Protein AF-A0A656PL52-F1 (afdb_monomer_lite)

Sequence (92 aa):
MSRRDTMPKVTLKEFVRQMRAQSIRQISVESCSDTPGGIHTPSRVEEYSIEDDSIKNLSSEMMEEIYEGMRFRRSQVSLVRQVGGTLEVKVG

pLDDT: mean 84.51, std 15.91, range [38.47, 97.12]

Foldseek 3Di:
DDDPPPDLPDDPVNLVVLLVVVLAFKEWEFEFDDDPPDDGDRPDIDMAGPVVRRSVVPDSLNSSQVVCVSVVHDHQKDFDDADPNYTYIYHD

Structure (mmCIF, N/CA/C/O backbone):
data_AF-A0A656PL52-F1
#
_entry.id   AF-A0A656PL52-F1
#
loop_
_atom_site.group_PDB
_atom_site.id
_atom_site.type_symbol
_atom_site.label_atom_id
_atom_site.label_alt_id
_atom_site.label_comp_id
_atom_site.label_asym_id
_atom_site.label_entity_id
_atom_site.label_seq_id
_atom_site.pdbx_PDB_ins_code
_atom_site.Cartn_x
_atom_site.Cartn_y
_atom_site.Cartn_z
_atom_site.occupancy
_atom_site.B_iso_or_equiv
_atom_site.auth_seq_id
_atom_site.auth_comp_id
_atom_site.auth_asym_id
_atom_site.auth_atom_id
_atom_site.pdbx_PDB_model_num
ATOM 1 N N . MET A 1 1 ? 21.860 23.041 2.311 1.00 38.47 1 MET A N 1
ATOM 2 C CA . MET A 1 1 ? 20.645 22.444 1.713 1.00 38.47 1 MET A CA 1
ATOM 3 C C . MET A 1 1 ? 19.986 21.586 2.783 1.00 38.47 1 MET A C 1
ATOM 5 O O . MET A 1 1 ? 20.411 20.456 2.982 1.00 38.47 1 MET A O 1
ATOM 9 N N . SER A 1 2 ? 19.038 22.142 3.544 1.00 42.69 2 SER A N 1
ATOM 10 C CA . SER A 1 2 ? 18.297 21.366 4.547 1.00 42.69 2 SER A CA 1
ATOM 11 C C . SER A 1 2 ? 17.375 20.400 3.819 1.00 42.69 2 SER A C 1
ATOM 13 O O . SER A 1 2 ? 16.404 20.827 3.191 1.00 42.69 2 SER A O 1
ATOM 15 N N . ARG A 1 3 ? 17.712 19.108 3.865 1.00 49.66 3 ARG A N 1
ATOM 16 C CA . ARG A 1 3 ? 16.770 18.035 3.553 1.00 49.66 3 ARG A CA 1
ATOM 17 C C . ARG A 1 3 ? 15.584 18.267 4.479 1.00 49.66 3 ARG A C 1
ATOM 19 O O . ARG A 1 3 ? 15.754 18.290 5.691 1.00 49.66 3 ARG A O 1
ATOM 26 N N . ARG A 1 4 ? 14.419 18.579 3.914 1.00 52.38 4 ARG A N 1
ATOM 27 C CA . ARG A 1 4 ? 13.188 18.532 4.693 1.00 52.38 4 ARG A CA 1
ATOM 28 C C . ARG A 1 4 ? 13.062 17.073 5.097 1.00 52.38 4 ARG A C 1
ATOM 30 O O . ARG A 1 4 ? 12.831 16.243 4.227 1.00 52.38 4 ARG A O 1
ATOM 37 N N . ASP A 1 5 ? 13.267 16.786 6.374 1.00 49.19 5 ASP A N 1
ATOM 38 C CA . ASP A 1 5 ? 12.694 15.621 7.029 1.00 49.19 5 ASP A CA 1
ATOM 39 C C . ASP A 1 5 ? 11.175 15.733 6.850 1.00 49.19 5 ASP A C 1
ATOM 41 O O . ASP A 1 5 ? 10.457 16.303 7.673 1.00 49.19 5 ASP A O 1
ATOM 45 N N . THR A 1 6 ? 10.675 15.327 5.683 1.00 56.38 6 THR A N 1
ATOM 46 C CA . THR A 1 6 ? 9.247 15.194 5.436 1.00 56.38 6 THR A CA 1
ATOM 47 C C . THR A 1 6 ? 8.799 14.018 6.274 1.00 56.38 6 THR A C 1
ATOM 49 O O . THR A 1 6 ? 8.892 12.872 5.852 1.00 56.38 6 THR A O 1
ATOM 52 N N . MET A 1 7 ? 8.371 14.321 7.501 1.00 56.62 7 MET A N 1
ATOM 53 C CA . MET A 1 7 ? 7.621 13.376 8.311 1.00 56.62 7 MET A CA 1
ATOM 54 C C . MET A 1 7 ? 6.511 12.775 7.441 1.00 56.62 7 MET A C 1
ATOM 56 O O . MET A 1 7 ? 5.850 13.541 6.725 1.00 56.62 7 MET A O 1
ATOM 60 N N . PRO A 1 8 ? 6.295 11.453 7.514 1.00 60.94 8 PRO A N 1
ATOM 61 C CA . PRO A 1 8 ? 5.221 10.801 6.787 1.00 60.94 8 PRO A CA 1
ATOM 62 C C . PRO A 1 8 ? 3.906 11.501 7.112 1.00 60.94 8 PRO A C 1
ATOM 64 O O . PRO A 1 8 ? 3.525 11.600 8.283 1.00 60.94 8 PRO A O 1
ATOM 67 N N . LYS A 1 9 ? 3.227 12.040 6.098 1.00 79.25 9 LYS A N 1
ATOM 68 C CA . LYS A 1 9 ? 1.988 12.810 6.319 1.00 79.25 9 LYS A CA 1
ATOM 69 C C . LYS A 1 9 ? 0.784 11.918 6.588 1.00 79.25 9 LYS A C 1
ATOM 71 O O . LYS A 1 9 ? -0.255 12.416 7.013 1.00 79.25 9 LYS A O 1
ATOM 76 N N . VAL A 1 10 ? 0.918 10.625 6.308 1.00 88.06 10 VAL A N 1
ATOM 77 C CA . VAL A 1 10 ? -0.156 9.639 6.381 1.00 88.06 10 VAL A CA 1
ATOM 78 C C . VAL A 1 10 ? 0.049 8.762 7.603 1.00 88.06 10 VAL A C 1
ATOM 80 O O . VAL A 1 10 ? 1.083 8.116 7.767 1.00 88.06 10 VAL A O 1
ATOM 83 N N . THR A 1 11 ? -0.960 8.710 8.466 1.00 93.38 11 THR A N 1
ATOM 84 C CA . THR A 1 11 ? -0.960 7.774 9.590 1.00 93.38 11 THR A CA 1
ATOM 85 C C . THR A 1 11 ? -1.404 6.381 9.142 1.00 93.38 11 THR A C 1
ATOM 87 O O . THR A 1 11 ? -2.268 6.242 8.272 1.00 93.38 11 THR A O 1
ATOM 90 N N . LEU A 1 12 ? -0.926 5.331 9.823 1.00 94.19 12 LEU A N 1
ATOM 91 C CA . LEU A 1 12 ? -1.406 3.957 9.611 1.00 94.19 12 LEU A CA 1
ATOM 92 C C . LEU A 1 12 ? -2.939 3.862 9.674 1.00 94.19 12 LEU A C 1
ATOM 94 O O . LEU A 1 12 ? -3.567 3.144 8.900 1.00 94.19 12 LEU A O 1
ATOM 98 N N . LYS A 1 13 ? -3.563 4.617 10.584 1.00 95.25 13 LYS A N 1
ATOM 99 C CA . LYS A 1 13 ? -5.021 4.648 10.740 1.00 95.25 13 LYS A CA 1
ATOM 100 C C . LYS A 1 13 ?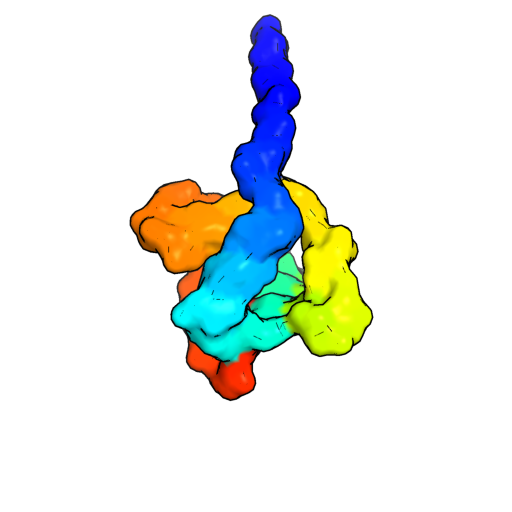 -5.720 5.189 9.490 1.00 95.25 13 LYS A C 1
ATOM 102 O O . LYS A 1 13 ? -6.738 4.636 9.076 1.00 95.25 13 LYS A O 1
ATOM 107 N N . GLU A 1 14 ? -5.207 6.267 8.903 1.00 95.50 14 GLU A N 1
ATOM 108 C CA . GLU A 1 14 ? -5.756 6.838 7.668 1.00 95.50 14 GLU A CA 1
ATOM 109 C C . GLU A 1 14 ? -5.547 5.911 6.479 1.00 95.50 14 GLU A C 1
ATOM 111 O O . GLU A 1 14 ? -6.468 5.735 5.679 1.00 95.50 14 GLU A O 1
ATOM 116 N N . PHE A 1 15 ? -4.382 5.272 6.414 1.00 96.00 15 PHE A N 1
ATOM 117 C CA . PHE A 1 15 ? -4.058 4.297 5.387 1.00 96.00 15 PHE A CA 1
ATOM 118 C C . PHE A 1 15 ? -5.000 3.090 5.418 1.00 96.00 15 PHE A C 1
ATOM 120 O O . PHE A 1 15 ? -5.674 2.801 4.430 1.00 96.00 15 PHE A O 1
ATOM 127 N N . VAL A 1 16 ? -5.152 2.450 6.583 1.00 96.88 16 VAL A N 1
ATOM 128 C CA . VAL A 1 16 ? -6.066 1.310 6.770 1.00 96.88 16 VAL A CA 1
ATOM 129 C C . VAL A 1 16 ? -7.514 1.709 6.480 1.00 96.88 16 VAL A C 1
ATOM 131 O O . VAL A 1 16 ? -8.264 0.933 5.885 1.00 96.88 16 VAL A O 1
ATOM 134 N N . ARG A 1 17 ? -7.927 2.928 6.855 1.00 96.62 17 ARG A N 1
ATOM 135 C CA . ARG A 1 17 ? -9.255 3.450 6.500 1.00 96.62 17 ARG A CA 1
ATOM 136 C C . ARG A 1 17 ? -9.434 3.525 4.980 1.00 96.62 17 ARG A C 1
ATOM 138 O O . ARG A 1 17 ? -10.490 3.129 4.493 1.00 96.62 17 ARG A O 1
ATOM 145 N N . GLN A 1 18 ? -8.428 4.000 4.246 1.00 95.88 18 GLN A N 1
ATOM 146 C CA . GLN A 1 18 ? -8.478 4.100 2.785 1.00 95.88 18 GLN A CA 1
ATOM 147 C C . GLN A 1 18 ? -8.508 2.727 2.109 1.00 95.88 18 GLN A C 1
ATOM 149 O O . GLN A 1 18 ? -9.297 2.528 1.188 1.00 95.88 18 GLN A O 1
ATOM 154 N N . MET A 1 19 ? -7.714 1.770 2.597 1.00 96.31 19 MET A N 1
ATOM 155 C CA . MET A 1 19 ? -7.743 0.389 2.108 1.00 96.31 19 MET A CA 1
ATOM 156 C C . MET A 1 19 ? -9.139 -0.222 2.264 1.00 96.31 19 MET A C 1
ATOM 158 O O . MET A 1 19 ? -9.716 -0.716 1.297 1.00 96.31 19 MET A O 1
ATOM 162 N N . ARG A 1 20 ? -9.739 -0.105 3.457 1.00 96.31 20 ARG A N 1
ATOM 163 C CA . ARG A 1 20 ? -11.101 -0.599 3.720 1.00 96.31 20 ARG A CA 1
ATOM 164 C C . ARG A 1 20 ? -12.145 0.069 2.827 1.00 96.31 20 ARG A C 1
ATOM 166 O O . ARG A 1 20 ? -13.023 -0.620 2.321 1.00 96.31 20 ARG A O 1
ATOM 173 N N . ALA A 1 21 ? -12.035 1.380 2.602 1.00 96.19 21 ALA A N 1
ATOM 174 C CA . ALA A 1 21 ? -12.945 2.116 1.723 1.00 96.19 21 ALA A CA 1
ATOM 175 C C . ALA A 1 21 ? -12.917 1.603 0.270 1.00 96.19 21 ALA A C 1
ATOM 177 O O . ALA A 1 21 ? -13.922 1.695 -0.427 1.00 96.19 21 ALA A O 1
ATOM 178 N N . GLN A 1 22 ? -11.794 1.026 -0.165 1.00 95.19 22 GLN A N 1
ATOM 179 C CA . GLN A 1 22 ? -11.615 0.447 -1.499 1.00 95.19 22 GLN A CA 1
ATOM 180 C C . GLN A 1 22 ? -11.703 -1.085 -1.514 1.00 95.19 22 GLN A C 1
ATOM 182 O O . GLN A 1 22 ? -11.375 -1.716 -2.513 1.00 95.19 22 GLN A O 1
ATOM 187 N N . SER A 1 23 ? -12.160 -1.714 -0.425 1.00 96.25 23 SER A N 1
ATOM 188 C CA . SER A 1 23 ? -12.213 -3.181 -0.295 1.00 96.25 23 SER A CA 1
ATOM 189 C C . SER A 1 23 ? -10.852 -3.871 -0.501 1.00 96.25 23 SER A C 1
ATOM 191 O O . SER A 1 23 ? -10.777 -4.999 -0.993 1.00 96.25 23 SER A O 1
ATOM 193 N N . ILE A 1 24 ? -9.766 -3.191 -0.127 1.00 97.12 24 ILE A N 1
ATOM 194 C CA . ILE A 1 24 ? -8.405 -3.728 -0.123 1.00 97.12 24 ILE A CA 1
ATOM 195 C C . ILE A 1 24 ? -8.131 -4.324 1.261 1.00 97.12 24 ILE A C 1
ATOM 197 O O . ILE A 1 24 ? -8.317 -3.671 2.289 1.00 97.12 24 ILE A O 1
ATOM 201 N N . ARG A 1 25 ? -7.688 -5.576 1.272 1.00 96.56 25 ARG A N 1
ATOM 202 C CA . ARG A 1 25 ? -7.321 -6.366 2.454 1.00 96.56 25 ARG A CA 1
ATOM 203 C C . ARG A 1 25 ? -5.822 -6.636 2.514 1.00 96.56 25 ARG A C 1
ATOM 205 O O . ARG A 1 25 ? -5.272 -6.693 3.611 1.00 96.56 25 ARG A O 1
ATOM 212 N N . GLN A 1 26 ? -5.186 -6.752 1.349 1.00 97.00 26 GLN A N 1
ATOM 213 C CA . GLN A 1 26 ? -3.772 -7.081 1.199 1.00 97.00 26 GLN A CA 1
ATOM 214 C C . GLN A 1 26 ? -3.084 -6.141 0.207 1.00 97.00 26 GLN A C 1
ATOM 216 O O . GLN A 1 26 ? -3.721 -5.610 -0.703 1.00 97.00 26 GLN A O 1
ATOM 221 N N . ILE A 1 27 ? -1.779 -5.960 0.370 1.00 96.56 27 ILE A N 1
ATOM 222 C CA . ILE A 1 27 ? -0.898 -5.249 -0.551 1.00 96.56 27 ILE A CA 1
ATOM 223 C C . ILE A 1 27 ? 0.244 -6.187 -0.911 1.00 96.56 27 ILE A C 1
ATOM 225 O O . ILE A 1 27 ? 0.881 -6.735 -0.018 1.00 96.56 27 ILE A O 1
ATOM 229 N N . SER A 1 28 ? 0.505 -6.339 -2.204 1.00 95.50 28 SER A N 1
ATOM 230 C CA . SER A 1 28 ? 1.672 -7.042 -2.733 1.00 95.50 28 SER A CA 1
ATOM 231 C C . SER A 1 28 ? 2.590 -6.016 -3.382 1.00 95.50 28 SER A C 1
ATOM 233 O O . SER A 1 28 ? 2.234 -5.446 -4.414 1.00 95.50 28 SER A O 1
ATOM 235 N N . VAL A 1 29 ? 3.746 -5.765 -2.776 1.00 93.62 29 VAL A N 1
ATOM 236 C CA . VAL A 1 29 ? 4.754 -4.815 -3.252 1.00 93.62 29 VAL A CA 1
ATOM 237 C C . VAL A 1 29 ? 5.845 -5.577 -3.992 1.00 93.62 29 VAL A C 1
ATOM 239 O O . VAL A 1 29 ? 6.552 -6.389 -3.406 1.00 93.62 29 VAL A O 1
ATOM 242 N N . GLU A 1 30 ? 5.989 -5.310 -5.283 1.00 90.81 30 GLU A N 1
ATOM 243 C CA . GLU A 1 30 ? 7.043 -5.863 -6.126 1.00 90.81 30 GLU A CA 1
ATOM 244 C C . GLU A 1 30 ? 8.113 -4.799 -6.393 1.00 90.81 30 GLU A C 1
ATOM 246 O O . GLU A 1 30 ? 7.855 -3.784 -7.049 1.00 90.81 30 GLU A O 1
ATOM 251 N N . SER A 1 31 ? 9.331 -5.052 -5.910 1.00 83.75 31 SER A N 1
ATOM 252 C CA . SER A 1 31 ? 10.495 -4.206 -6.181 1.00 83.75 31 SER A CA 1
ATOM 253 C C . SER A 1 31 ? 11.158 -4.636 -7.485 1.00 83.75 31 SER A C 1
ATOM 255 O O . SER A 1 31 ? 11.738 -5.727 -7.583 1.00 83.75 31 SER A O 1
ATOM 257 N N . CYS A 1 32 ? 11.092 -3.770 -8.490 1.00 73.44 32 CYS A N 1
ATOM 258 C CA . CYS A 1 32 ? 11.718 -3.966 -9.788 1.00 73.44 32 CYS A CA 1
ATOM 259 C C . CYS A 1 32 ? 13.136 -3.392 -9.734 1.00 73.44 32 CYS A C 1
ATOM 261 O O . CYS A 1 32 ? 13.321 -2.220 -9.434 1.00 73.44 32 CYS A O 1
ATOM 263 N N . SER A 1 33 ? 14.149 -4.215 -9.999 1.00 64.69 33 SER A N 1
ATOM 264 C CA . SER A 1 33 ? 15.498 -3.711 -10.244 1.00 64.69 33 SER A CA 1
ATOM 265 C C . SER A 1 33 ? 15.656 -3.550 -11.749 1.00 64.69 33 SER A C 1
ATOM 267 O O . SER A 1 33 ? 15.691 -4.537 -12.489 1.00 64.69 33 SER A O 1
ATOM 269 N N . ASP A 1 34 ? 15.703 -2.301 -12.212 1.00 58.56 34 ASP A N 1
ATOM 270 C CA . ASP A 1 34 ? 15.957 -2.006 -13.617 1.00 58.56 34 ASP A CA 1
ATOM 271 C C . ASP A 1 34 ? 17.311 -2.600 -14.015 1.00 58.56 34 ASP A C 1
ATOM 273 O O . ASP A 1 34 ? 18.381 -2.126 -13.630 1.00 58.56 34 ASP A O 1
ATOM 277 N N . THR A 1 35 ? 17.261 -3.676 -14.794 1.00 52.56 35 THR A N 1
ATOM 278 C CA . THR A 1 35 ? 18.422 -4.235 -15.479 1.00 52.56 35 THR A CA 1
ATOM 279 C C . THR A 1 35 ? 18.466 -3.604 -16.871 1.00 52.56 35 THR A C 1
ATOM 281 O O . THR A 1 35 ? 17.557 -3.839 -17.677 1.00 52.56 35 THR A O 1
ATOM 284 N N . PRO A 1 36 ? 19.486 -2.786 -17.196 1.00 52.66 36 PRO A N 1
ATOM 285 C CA . PRO A 1 36 ? 19.620 -2.232 -18.537 1.00 52.66 36 PRO A CA 1
ATOM 286 C C . PRO A 1 36 ? 19.733 -3.372 -19.558 1.00 52.66 36 PRO A C 1
ATOM 288 O O . PRO A 1 36 ? 20.630 -4.204 -19.448 1.00 52.66 36 PRO A O 1
ATOM 291 N N . GLY A 1 37 ? 18.846 -3.411 -20.557 1.00 60.19 37 GLY A N 1
ATOM 292 C CA . GLY A 1 37 ? 18.967 -4.332 -21.699 1.00 60.19 37 GLY A CA 1
ATOM 293 C C . GLY A 1 37 ? 17.963 -5.484 -21.783 1.00 60.19 37 GLY A C 1
ATOM 294 O O . GLY A 1 37 ? 18.039 -6.259 -22.730 1.00 60.19 37 GLY A O 1
ATOM 295 N N . GLY A 1 38 ? 16.974 -5.552 -20.891 1.00 56.72 38 GLY A N 1
ATOM 296 C CA . GLY A 1 38 ? 15.809 -6.413 -21.085 1.00 56.72 38 GLY A CA 1
ATOM 297 C C . GLY A 1 38 ? 15.931 -7.769 -20.404 1.00 56.72 38 GLY A C 1
ATOM 298 O O . GLY A 1 38 ? 16.583 -8.676 -20.898 1.00 56.72 38 GLY A O 1
ATOM 299 N N . ILE A 1 39 ? 15.264 -7.870 -19.260 1.00 54.53 39 ILE A N 1
ATOM 300 C CA . ILE A 1 39 ? 14.333 -8.918 -18.820 1.00 54.53 39 ILE A CA 1
ATOM 301 C C . ILE A 1 39 ? 13.836 -8.392 -17.470 1.00 54.53 39 ILE A C 1
ATOM 303 O O . ILE 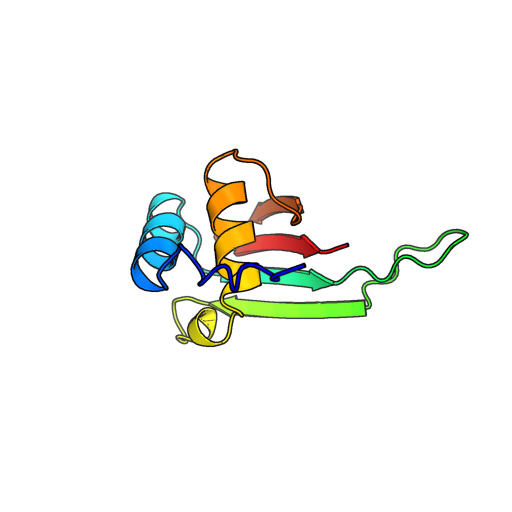A 1 39 ? 14.624 -8.201 -16.547 1.00 54.53 39 ILE A O 1
ATOM 307 N N . HIS A 1 40 ? 12.538 -8.101 -17.367 1.00 57.62 40 HIS A N 1
ATOM 308 C CA . HIS A 1 40 ? 11.920 -7.717 -16.098 1.00 57.62 40 HIS A CA 1
ATOM 309 C C . HIS A 1 40 ? 12.108 -8.875 -15.115 1.00 57.62 40 HIS A C 1
ATOM 311 O O . HIS A 1 40 ? 11.442 -9.902 -15.243 1.00 57.62 40 HIS A O 1
ATOM 317 N N . THR A 1 41 ? 13.033 -8.733 -14.168 1.00 57.25 41 THR A N 1
ATOM 318 C CA . THR A 1 41 ? 13.296 -9.757 -13.156 1.00 57.25 41 THR A CA 1
ATOM 319 C C . THR A 1 41 ? 12.651 -9.296 -11.852 1.00 57.25 41 THR A C 1
ATOM 321 O O . THR A 1 41 ? 13.128 -8.318 -11.274 1.00 57.25 41 THR A O 1
ATOM 324 N N . PRO A 1 42 ? 11.562 -9.942 -11.388 1.00 61.88 42 PRO A N 1
ATOM 325 C CA . PRO A 1 42 ? 10.990 -9.671 -10.074 1.00 61.88 42 PRO A CA 1
ATOM 326 C C . PRO A 1 42 ? 12.065 -9.909 -9.016 1.00 61.88 42 PRO A C 1
ATOM 328 O O . PRO A 1 42 ? 12.492 -11.043 -8.802 1.00 61.88 42 PRO A O 1
ATOM 331 N N . SER A 1 43 ? 12.555 -8.843 -8.391 1.00 67.50 43 SER A N 1
ATOM 332 C CA . SER A 1 43 ? 13.678 -8.958 -7.455 1.00 67.50 43 SER A CA 1
ATOM 333 C C . SER A 1 43 ? 13.199 -9.493 -6.108 1.00 67.50 43 SER A C 1
ATOM 335 O O . SER A 1 43 ? 13.874 -10.304 -5.475 1.00 67.50 43 SER A O 1
ATOM 337 N N . ARG A 1 44 ? 12.032 -9.015 -5.656 1.00 77.75 44 ARG A N 1
ATOM 338 C CA . ARG A 1 44 ? 11.432 -9.354 -4.365 1.00 77.75 44 ARG A CA 1
ATOM 339 C C . ARG A 1 44 ? 9.964 -8.932 -4.342 1.00 77.75 44 ARG A C 1
ATOM 341 O O . ARG A 1 44 ? 9.656 -7.802 -4.717 1.00 77.75 44 ARG A O 1
ATOM 348 N N . VAL A 1 45 ? 9.097 -9.834 -3.886 1.00 87.94 45 VAL A N 1
ATOM 349 C CA . VAL A 1 45 ? 7.693 -9.542 -3.575 1.00 87.94 45 VAL A CA 1
ATOM 350 C C . VAL A 1 45 ? 7.536 -9.545 -2.059 1.00 87.94 45 VAL A C 1
ATOM 352 O O . VAL A 1 45 ? 7.960 -10.493 -1.398 1.00 87.94 45 VAL A O 1
ATOM 355 N N . GLU A 1 46 ? 6.965 -8.477 -1.514 1.00 92.75 46 GLU A N 1
ATOM 356 C CA . GLU A 1 46 ? 6.629 -8.340 -0.097 1.00 92.75 46 GLU A CA 1
ATOM 357 C C . GLU A 1 46 ? 5.118 -8.183 0.053 1.00 92.75 46 GLU A C 1
ATOM 359 O O . GLU A 1 46 ? 4.502 -7.353 -0.614 1.00 92.75 46 GLU A O 1
ATOM 364 N N . GLU A 1 47 ? 4.516 -8.984 0.927 1.00 95.38 47 GLU A N 1
ATOM 365 C CA . GLU A 1 47 ? 3.073 -8.985 1.150 1.00 95.38 47 GLU A CA 1
ATOM 366 C C . GLU A 1 47 ? 2.732 -8.438 2.534 1.00 95.38 47 GLU A C 1
ATOM 368 O O . GLU A 1 47 ? 3.393 -8.743 3.529 1.00 95.38 47 GLU A O 1
ATOM 373 N N . TYR A 1 48 ? 1.673 -7.636 2.587 1.00 96.94 48 TYR A N 1
ATOM 374 C CA . TYR A 1 48 ? 1.183 -6.997 3.800 1.00 96.94 48 TYR A CA 1
ATOM 375 C C . TYR A 1 48 ? -0.337 -7.109 3.873 1.00 96.94 48 TYR A C 1
ATOM 377 O O . TYR A 1 48 ? -1.028 -6.872 2.884 1.00 96.94 48 TYR A O 1
ATOM 385 N N . SER A 1 49 ? -0.880 -7.416 5.045 1.00 96.44 49 SER A N 1
ATOM 386 C CA . SER A 1 49 ? -2.310 -7.631 5.262 1.00 96.44 49 SER A CA 1
ATOM 387 C C . SER A 1 49 ? -2.828 -6.863 6.475 1.00 96.44 49 SER A C 1
ATOM 389 O O . SER A 1 49 ? -2.130 -6.636 7.464 1.00 96.44 49 SER A O 1
ATOM 391 N N . ILE A 1 50 ? -4.093 -6.444 6.387 1.00 95.50 50 ILE A N 1
ATOM 392 C CA . ILE A 1 50 ? -4.836 -5.883 7.523 1.00 95.50 50 ILE A CA 1
ATOM 393 C C . ILE A 1 50 ? -5.198 -6.986 8.529 1.00 95.50 50 ILE A C 1
ATOM 395 O O . ILE A 1 50 ? -5.327 -6.705 9.717 1.00 95.50 50 ILE A O 1
ATOM 399 N N . GLU A 1 51 ? -5.410 -8.217 8.060 1.00 94.12 51 GLU A N 1
ATOM 400 C CA . GLU A 1 51 ? -5.982 -9.310 8.859 1.00 94.12 51 GLU A CA 1
ATOM 401 C C . GLU A 1 51 ? -4.975 -9.908 9.847 1.00 94.12 51 GLU A C 1
ATOM 403 O O . GLU A 1 51 ? -5.347 -10.235 10.972 1.00 94.12 51 GLU A O 1
ATOM 408 N N . ASP A 1 52 ? -3.707 -10.000 9.446 1.00 94.75 52 ASP A N 1
ATOM 409 C CA . ASP A 1 52 ? -2.599 -10.484 10.280 1.00 94.75 52 ASP A CA 1
ATOM 410 C C . ASP A 1 52 ? -1.752 -9.346 10.874 1.00 94.75 52 ASP A C 1
ATOM 412 O O . ASP A 1 52 ? -0.725 -9.600 11.502 1.00 94.75 52 ASP A O 1
ATOM 416 N N . ASP A 1 53 ? -2.187 -8.094 10.682 1.00 93.75 53 ASP A N 1
ATOM 417 C CA . ASP A 1 53 ? -1.552 -6.880 11.203 1.00 93.75 53 ASP A CA 1
ATOM 418 C C . ASP A 1 53 ? -0.151 -6.579 10.620 1.00 93.75 53 ASP A C 1
ATOM 420 O O . ASP A 1 53 ? 0.492 -5.596 11.006 1.00 93.75 53 ASP A O 1
ATOM 424 N N . SER A 1 54 ? 0.310 -7.359 9.632 1.00 97.00 54 SER A N 1
ATOM 425 C CA . SER A 1 54 ? 1.605 -7.162 8.962 1.00 97.00 54 SER A CA 1
ATOM 426 C C . SER A 1 54 ? 1.695 -5.833 8.214 1.00 97.00 54 SER A C 1
ATOM 428 O O . SER A 1 54 ? 2.797 -5.326 8.013 1.00 97.00 54 SER A O 1
ATOM 430 N N . ILE A 1 55 ? 0.562 -5.196 7.892 1.00 95.88 55 ILE A N 1
ATOM 431 C CA . ILE A 1 55 ? 0.497 -3.841 7.322 1.00 95.88 55 ILE A CA 1
ATOM 432 C C . ILE A 1 55 ? 1.229 -2.778 8.158 1.00 95.88 55 ILE A C 1
ATOM 434 O O . ILE A 1 55 ? 1.649 -1.756 7.621 1.00 95.88 55 ILE A O 1
ATOM 438 N N . LYS A 1 56 ? 1.447 -3.026 9.457 1.00 94.44 56 LYS A N 1
ATOM 439 C CA . LYS A 1 56 ? 2.271 -2.182 10.340 1.00 94.44 56 LYS A CA 1
ATOM 440 C C . LYS A 1 56 ? 3.755 -2.165 9.978 1.00 94.44 56 LYS A C 1
ATOM 442 O O . LYS A 1 56 ? 4.451 -1.230 10.361 1.00 94.44 56 LYS A O 1
ATOM 447 N 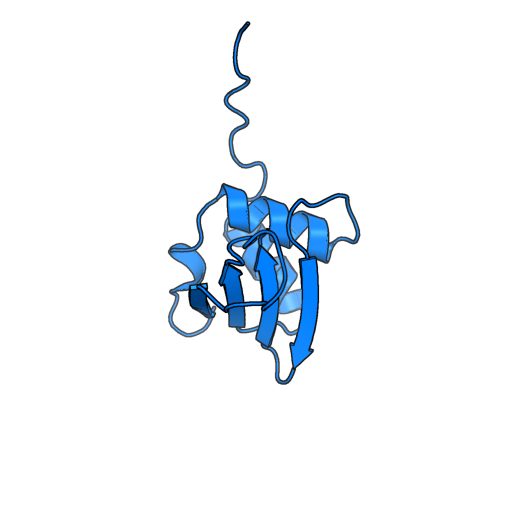N . ASN A 1 57 ? 4.224 -3.191 9.272 1.00 95.25 57 ASN A N 1
ATOM 448 C CA . ASN A 1 57 ? 5.617 -3.335 8.856 1.00 95.25 57 ASN A CA 1
ATOM 449 C C . ASN A 1 57 ? 5.906 -2.627 7.526 1.00 95.25 57 ASN A C 1
ATOM 451 O O . ASN A 1 57 ? 7.064 -2.550 7.120 1.00 95.25 57 ASN A O 1
ATOM 455 N N . LEU A 1 58 ? 4.874 -2.116 6.844 1.00 93.94 58 LEU A N 1
ATOM 456 C CA . LEU A 1 58 ? 5.049 -1.290 5.658 1.00 93.94 58 LEU A CA 1
ATOM 457 C C . LEU A 1 58 ? 5.737 0.017 6.065 1.00 93.94 58 LEU A C 1
ATOM 459 O O . LEU A 1 58 ? 5.286 0.701 6.988 1.00 93.94 58 LEU A O 1
ATOM 463 N N . SER A 1 59 ? 6.828 0.371 5.382 1.00 92.56 59 SER A N 1
ATOM 464 C CA . SER A 1 59 ? 7.538 1.612 5.689 1.00 92.56 59 SER A CA 1
ATOM 465 C C . SER A 1 59 ? 6.614 2.816 5.498 1.00 92.56 59 SER A C 1
ATOM 467 O O . SER A 1 59 ? 5.770 2.846 4.600 1.00 92.56 59 SER A O 1
ATOM 469 N N . SER A 1 60 ? 6.769 3.833 6.344 1.00 91.38 60 SER A N 1
ATOM 470 C CA . SER A 1 60 ? 5.897 5.008 6.303 1.00 91.38 60 SER A CA 1
ATOM 471 C C . SER A 1 60 ? 5.975 5.765 4.972 1.00 91.38 60 SER A C 1
ATOM 473 O O . SER A 1 60 ? 4.975 6.322 4.532 1.00 91.38 60 SER A O 1
ATOM 475 N N . GLU A 1 61 ? 7.137 5.749 4.312 1.00 90.94 61 GLU A N 1
ATOM 476 C CA . GLU A 1 61 ? 7.325 6.321 2.972 1.00 90.94 61 GLU A CA 1
ATOM 477 C C . GLU A 1 61 ? 6.508 5.555 1.923 1.00 90.94 61 GLU A C 1
ATOM 479 O O . GLU A 1 61 ? 5.730 6.151 1.183 1.00 90.94 61 GLU A O 1
ATOM 484 N N . MET A 1 62 ? 6.604 4.220 1.913 1.00 92.50 62 MET A N 1
ATOM 485 C CA . MET A 1 62 ? 5.845 3.370 0.990 1.00 92.50 62 MET A CA 1
ATOM 486 C C . MET A 1 62 ? 4.334 3.499 1.219 1.00 92.50 62 MET A C 1
ATOM 488 O O . MET A 1 62 ? 3.547 3.560 0.277 1.00 92.50 62 MET A O 1
ATOM 492 N N . MET A 1 63 ? 3.926 3.584 2.485 1.00 94.88 63 MET A N 1
ATOM 493 C CA . MET A 1 63 ? 2.541 3.812 2.880 1.00 94.88 63 MET A CA 1
ATOM 494 C C . MET A 1 63 ? 1.994 5.131 2.325 1.00 94.88 63 MET A C 1
ATOM 496 O O . MET A 1 63 ? 0.878 5.151 1.807 1.00 94.88 63 MET A O 1
ATOM 500 N N . GLU A 1 64 ? 2.763 6.220 2.415 1.00 93.19 64 GLU A N 1
ATOM 501 C CA . GLU A 1 64 ? 2.374 7.527 1.876 1.00 93.19 64 GLU A CA 1
ATOM 502 C C . GLU A 1 64 ? 2.248 7.489 0.349 1.00 93.19 64 GLU A C 1
ATOM 504 O O . GLU A 1 64 ? 1.240 7.945 -0.190 1.00 93.19 64 GLU A O 1
ATOM 509 N N . GLU A 1 65 ? 3.205 6.876 -0.345 1.00 93.56 65 GLU A N 1
ATOM 510 C CA . GLU A 1 65 ? 3.177 6.762 -1.805 1.00 93.56 65 GLU A CA 1
ATOM 511 C C . GLU A 1 65 ? 1.979 5.936 -2.299 1.00 93.56 65 GLU A C 1
ATOM 513 O O . GLU A 1 65 ? 1.253 6.357 -3.204 1.00 93.56 65 GLU A O 1
ATOM 518 N N . ILE A 1 66 ? 1.703 4.791 -1.664 1.00 94.56 66 ILE A N 1
ATOM 519 C CA . ILE A 1 66 ? 0.529 3.969 -1.989 1.00 94.56 66 ILE A CA 1
ATOM 520 C C . ILE A 1 66 ? -0.762 4.717 -1.642 1.00 94.56 66 ILE A C 1
ATOM 522 O O . ILE A 1 66 ? -1.732 4.652 -2.398 1.00 94.56 66 ILE A O 1
ATOM 526 N N . TYR A 1 67 ? -0.798 5.449 -0.525 1.00 94.94 67 TYR A N 1
ATOM 527 C CA . TYR A 1 67 ? -1.955 6.253 -0.133 1.00 94.94 67 TYR A CA 1
ATOM 528 C C . TYR A 1 67 ? -2.277 7.349 -1.148 1.00 94.94 67 TYR A C 1
ATOM 530 O O . TYR A 1 67 ? -3.436 7.505 -1.538 1.00 94.94 67 TYR A O 1
ATOM 538 N N . GLU A 1 68 ? -1.276 8.105 -1.592 1.00 93.00 68 GLU A N 1
ATOM 539 C CA . GLU A 1 68 ? -1.471 9.146 -2.597 1.00 93.00 68 GLU A CA 1
ATOM 540 C C . GLU A 1 68 ? -1.846 8.527 -3.956 1.00 93.00 68 GLU A C 1
ATOM 542 O O . GLU A 1 68 ? -2.779 9.018 -4.602 1.00 93.00 68 GLU A O 1
ATOM 547 N N . GLY A 1 69 ? -1.248 7.389 -4.332 1.00 91.94 69 GLY A N 1
ATOM 548 C CA . GLY A 1 69 ? -1.643 6.614 -5.514 1.00 91.94 69 GLY A CA 1
ATOM 549 C C . GLY A 1 69 ? -3.111 6.165 -5.465 1.00 91.94 69 GLY A C 1
ATOM 550 O O . GLY A 1 69 ? -3.866 6.371 -6.415 1.00 91.94 69 GLY A O 1
ATOM 551 N N . MET A 1 70 ? -3.567 5.657 -4.315 1.00 93.31 70 MET A N 1
ATOM 552 C CA . MET A 1 70 ? -4.961 5.261 -4.057 1.00 93.31 70 MET A CA 1
ATOM 553 C C . MET A 1 70 ? -5.950 6.431 -4.154 1.00 93.31 70 MET A C 1
ATOM 555 O O . MET A 1 70 ? -7.159 6.218 -4.235 1.00 93.31 70 MET A O 1
ATOM 559 N N . ARG A 1 71 ? -5.457 7.670 -4.094 1.00 91.62 71 ARG A N 1
ATOM 560 C CA . ARG A 1 71 ? -6.239 8.906 -4.216 1.00 91.62 71 ARG A CA 1
ATOM 561 C C . ARG A 1 71 ? -6.088 9.566 -5.585 1.00 91.62 71 ARG A C 1
ATOM 563 O O . ARG A 1 71 ? -6.512 10.713 -5.734 1.00 91.62 71 ARG A O 1
ATOM 570 N N . PHE A 1 72 ? -5.502 8.868 -6.560 1.00 87.44 72 PHE A N 1
ATOM 571 C CA . PHE A 1 72 ? -5.221 9.380 -7.905 1.00 87.44 72 PHE A CA 1
ATOM 572 C C . PHE A 1 72 ? -4.340 10.638 -7.892 1.00 87.44 72 PHE A C 1
ATOM 574 O O . PHE A 1 72 ? -4.500 11.543 -8.713 1.00 87.44 72 PHE A O 1
ATOM 581 N N . ARG A 1 73 ? -3.423 10.722 -6.925 1.00 87.50 73 ARG A N 1
ATOM 582 C CA . ARG A 1 73 ? -2.419 11.784 -6.841 1.00 87.50 73 ARG A CA 1
ATOM 583 C C . ARG A 1 73 ? -1.073 11.274 -7.335 1.00 87.50 73 ARG A C 1
ATOM 585 O O . ARG A 1 73 ? -0.892 10.089 -7.588 1.00 87.50 73 ARG A O 1
ATOM 592 N N . ARG A 1 74 ? -0.128 12.199 -7.513 1.00 83.75 74 ARG A N 1
ATOM 593 C CA . ARG A 1 74 ? 1.230 11.863 -7.946 1.00 83.75 74 ARG A CA 1
ATOM 594 C C . ARG A 1 74 ? 1.900 10.985 -6.885 1.00 83.75 74 ARG A C 1
ATOM 596 O O . ARG A 1 74 ? 2.072 11.450 -5.764 1.00 83.75 74 ARG A O 1
ATOM 603 N N . SER A 1 75 ? 2.301 9.782 -7.282 1.00 87.56 75 SER A N 1
ATOM 604 C CA . SER A 1 75 ? 3.083 8.835 -6.488 1.00 87.56 75 SER A CA 1
ATOM 605 C C . SER A 1 75 ? 4.294 8.339 -7.279 1.00 87.56 75 SER A C 1
ATOM 607 O O . SER A 1 75 ? 4.329 8.431 -8.509 1.00 87.56 75 SER A O 1
ATOM 609 N N . GLN A 1 76 ? 5.291 7.824 -6.572 1.00 85.62 76 GLN A N 1
ATOM 610 C CA . GLN A 1 76 ? 6.452 7.127 -7.128 1.00 85.62 76 GLN A CA 1
ATOM 611 C C . GLN A 1 76 ? 6.163 5.640 -7.366 1.00 85.62 76 GLN A C 1
ATOM 613 O O . GLN A 1 76 ? 6.829 5.003 -8.175 1.00 85.62 76 GLN A O 1
ATOM 618 N N . VAL A 1 77 ? 5.140 5.096 -6.703 1.00 88.62 77 VAL A N 1
ATOM 619 C CA . VAL A 1 77 ? 4.685 3.718 -6.907 1.00 88.62 77 VAL A CA 1
ATOM 620 C C . VAL A 1 77 ? 3.674 3.624 -8.042 1.00 88.62 77 VAL 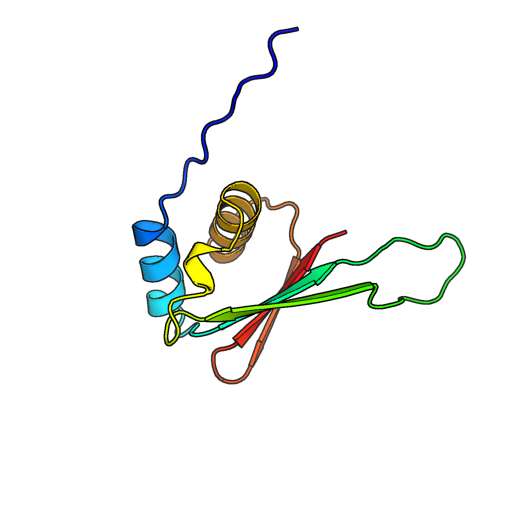A C 1
ATOM 622 O O . VAL A 1 77 ? 2.876 4.540 -8.262 1.00 88.62 77 VAL A O 1
ATOM 625 N N . SER A 1 78 ? 3.666 2.479 -8.719 1.00 90.06 78 SER A N 1
ATOM 626 C CA . SER A 1 78 ? 2.658 2.125 -9.717 1.00 90.06 78 SER A CA 1
ATOM 627 C C . SER A 1 78 ? 1.633 1.170 -9.114 1.00 90.06 78 SER A C 1
ATOM 629 O O . SER A 1 78 ? 1.967 0.041 -8.758 1.00 90.06 78 SER A O 1
ATOM 631 N N . LEU A 1 79 ? 0.374 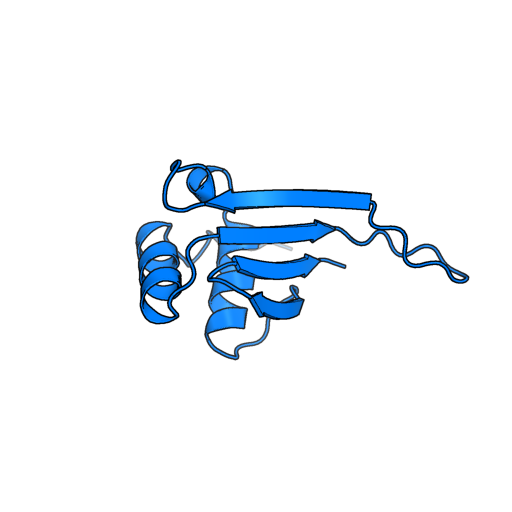1.603 -9.022 1.00 90.25 79 LEU A N 1
ATOM 632 C CA . LEU A 1 79 ? -0.741 0.728 -8.653 1.00 90.25 79 LEU A CA 1
ATOM 633 C C . LEU A 1 79 ? -1.184 -0.051 -9.895 1.00 90.25 79 LEU A C 1
ATOM 635 O O . LEU A 1 79 ? -1.686 0.542 -10.847 1.00 90.25 79 LEU A O 1
ATOM 639 N N . VAL A 1 80 ? -0.962 -1.364 -9.910 1.00 90.12 80 VAL A N 1
ATOM 640 C CA . VAL A 1 80 ? -1.131 -2.189 -11.116 1.00 90.12 80 VAL A CA 1
ATOM 641 C C . VAL A 1 80 ? -2.583 -2.617 -11.286 1.00 90.12 80 VAL A C 1
ATOM 643 O O . VAL A 1 80 ? -3.200 -2.360 -12.318 1.00 90.12 80 VAL A O 1
ATOM 646 N N . ARG A 1 81 ? -3.129 -3.302 -10.278 1.00 91.00 81 ARG A N 1
ATOM 647 C CA . ARG A 1 81 ? -4.502 -3.820 -10.273 1.00 91.00 81 ARG A CA 1
ATOM 648 C C . ARG A 1 81 ? -4.924 -4.235 -8.868 1.00 91.00 81 ARG A C 1
ATOM 650 O O . ARG A 1 81 ? -4.086 -4.435 -7.992 1.00 91.00 81 ARG A O 1
ATOM 657 N N . GLN A 1 82 ? -6.229 -4.419 -8.689 1.00 92.25 82 GLN A N 1
ATOM 658 C CA . GLN A 1 82 ? -6.814 -5.024 -7.496 1.00 92.25 82 GLN A CA 1
ATOM 659 C C . GLN A 1 82 ? -7.494 -6.347 -7.866 1.00 92.25 82 GLN A C 1
ATOM 661 O O . GLN A 1 82 ? -8.398 -6.364 -8.700 1.00 92.25 82 GLN A O 1
ATOM 666 N N . VAL A 1 83 ? -7.083 -7.452 -7.241 1.00 90.94 83 VAL A N 1
ATOM 667 C CA . VAL A 1 83 ? -7.635 -8.797 -7.486 1.00 90.94 83 VAL A CA 1
ATOM 668 C C . VAL A 1 83 ? -7.968 -9.448 -6.152 1.00 90.94 83 VAL A C 1
ATOM 670 O O . VAL A 1 83 ? -7.120 -9.535 -5.275 1.00 90.94 83 VAL A O 1
ATOM 673 N N . GLY A 1 84 ? -9.219 -9.871 -5.953 1.00 90.38 84 GLY A N 1
ATOM 674 C CA . GLY A 1 84 ? -9.622 -10.574 -4.724 1.00 90.38 84 GLY A CA 1
ATOM 675 C C . GLY A 1 84 ? -9.509 -9.758 -3.423 1.00 90.38 84 GLY A C 1
ATOM 676 O O . GLY A 1 84 ? -9.675 -10.311 -2.337 1.00 90.38 84 GLY A O 1
ATOM 677 N N . GLY A 1 85 ? -9.276 -8.445 -3.503 1.00 93.31 85 GLY A N 1
ATOM 678 C CA . GLY A 1 85 ? -8.960 -7.594 -2.349 1.00 93.31 85 GLY A CA 1
ATOM 679 C C . GLY A 1 85 ? -7.460 -7.388 -2.115 1.00 93.31 85 GLY A C 1
ATOM 680 O O . GLY A 1 85 ? -7.097 -6.712 -1.158 1.00 93.31 85 GLY A O 1
ATOM 681 N N . THR A 1 86 ? -6.600 -7.907 -2.985 1.00 95.88 86 THR A N 1
ATOM 682 C CA . THR A 1 86 ? -5.159 -7.639 -2.988 1.00 95.88 86 THR A CA 1
ATOM 683 C C . THR A 1 86 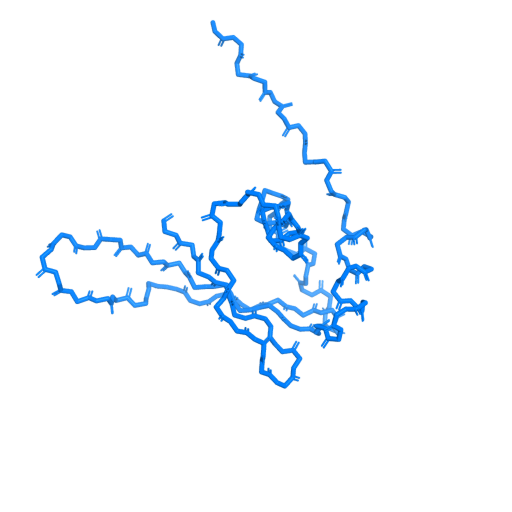? -4.855 -6.519 -3.970 1.00 95.88 86 THR A C 1
ATOM 685 O O . THR A 1 86 ? -5.236 -6.610 -5.137 1.00 95.88 86 THR A O 1
ATOM 688 N N . LEU A 1 87 ? -4.202 -5.456 -3.502 1.00 96.62 87 LEU A N 1
ATOM 689 C CA . LEU A 1 87 ? -3.671 -4.385 -4.339 1.00 96.62 87 LEU A CA 1
ATOM 690 C C . LEU A 1 87 ? -2.231 -4.728 -4.736 1.00 96.62 87 LEU A C 1
ATOM 692 O O . LEU A 1 87 ? -1.360 -4.847 -3.876 1.00 96.62 87 LEU A O 1
ATOM 696 N N . GLU A 1 88 ? -1.982 -4.871 -6.033 1.00 94.69 88 GLU A N 1
ATOM 697 C CA . GLU A 1 88 ? -0.639 -5.075 -6.576 1.00 94.69 88 GLU A CA 1
ATOM 698 C C . GLU A 1 88 ? 0.043 -3.722 -6.816 1.00 94.69 88 GLU A C 1
ATOM 700 O O . GLU A 1 88 ? -0.493 -2.852 -7.511 1.00 94.69 88 GLU A O 1
ATOM 705 N N . VAL A 1 89 ? 1.233 -3.553 -6.243 1.00 93.12 89 VAL A N 1
ATOM 706 C CA . VAL A 1 89 ? 2.029 -2.324 -6.269 1.00 93.12 89 VAL A CA 1
ATOM 707 C C . VAL A 1 89 ? 3.408 -2.640 -6.828 1.00 93.12 89 VAL A C 1
ATOM 709 O O . VAL A 1 89 ? 4.063 -3.569 -6.368 1.00 93.12 89 VAL A O 1
ATOM 712 N N . LYS A 1 90 ? 3.873 -1.843 -7.789 1.00 90.44 90 LYS A N 1
ATOM 713 C CA . LYS A 1 90 ? 5.242 -1.908 -8.309 1.00 90.44 90 LYS A CA 1
ATOM 714 C C . LYS A 1 90 ? 6.044 -0.687 -7.897 1.00 90.44 90 LYS A C 1
ATOM 716 O O . LYS A 1 90 ? 5.553 0.442 -7.988 1.00 90.44 90 LYS A O 1
ATOM 721 N N . VAL A 1 91 ? 7.281 -0.936 -7.493 1.00 86.69 91 VAL A N 1
ATOM 722 C CA . VAL A 1 91 ? 8.282 0.075 -7.145 1.00 86.69 91 VAL A CA 1
ATOM 723 C C . VAL A 1 91 ? 9.430 -0.063 -8.141 1.00 86.69 91 VAL A C 1
ATOM 725 O O . VAL A 1 91 ? 9.913 -1.178 -8.342 1.00 86.69 91 VAL A O 1
ATOM 728 N N . GLY A 1 92 ? 9.808 1.039 -8.790 1.00 72.38 92 GLY A N 1
ATOM 729 C CA . GLY A 1 92 ? 10.967 1.127 -9.688 1.00 72.38 92 GLY A CA 1
ATOM 730 C C . GLY A 1 92 ? 12.119 1.890 -9.056 1.00 72.38 92 GLY A C 1
ATOM 731 O O . GLY A 1 92 ? 11.860 2.620 -8.071 1.00 72.38 92 GLY A O 1
#

Radius of gyration: 13.94 Å; chains: 1; bounding box: 34×33×33 Å

Organism: NCBI:txid2053526

Secondary structure (DSSP, 8-state):
--------SS-HHHHHHHHHHTT--EEEEEEE---TTS---EEEEEEEESSSSGGGGS-HHHHHHHHHHTTTS--SSEEEEEETTEEEEEE-